Protein AF-A0A7C1N368-F1 (afdb_monomer_lite)

Radius of gyration: 20.74 Å; chains: 1; bounding box: 38×44×57 Å

Sequence (112 aa):
MIINKDKNKLKFPRGFLWGAATSSHQVEGGTKNQWSEWEKENANKLVKLAEAKWQDWQKNKFPEMFNPQNYISGQACDHYNRYEEDFNIAKELGHNVHRFSIEWSRVEPEEG

Foldseek 3Di:
DDDDPPDDDDDDDPPDFDFEEEECLQAQAPDDDPVQVVLLVCLQVQLVVCVVPDDPVVCVVCVVSNPSVVSHSHCRNNCNPCVVVVVVVRVVVVGPDYHYDDDVCVVPVDDD

Structure (mmCIF, N/CA/C/O backbone):
data_AF-A0A7C1N368-F1
#
_entry.id   AF-A0A7C1N368-F1
#
loop_
_atom_site.group_PDB
_atom_site.id
_atom_site.type_symbol
_atom_site.label_atom_id
_atom_site.label_alt_id
_atom_site.label_comp_id
_atom_site.label_asym_id
_atom_site.label_entity_id
_atom_site.label_seq_id
_atom_site.pdbx_PDB_ins_code
_atom_site.Cartn_x
_atom_site.Cartn_y
_atom_site.Cartn_z
_atom_site.occupancy
_atom_site.B_iso_or_equiv
_atom_site.auth_seq_id
_atom_site.auth_comp_id
_atom_site.auth_asym_id
_atom_site.auth_atom_id
_atom_site.pdbx_PDB_model_num
ATOM 1 N N . MET A 1 1 ? 2.198 30.905 38.392 1.00 38.44 1 MET A N 1
ATOM 2 C CA . MET A 1 1 ? 1.486 30.807 37.100 1.00 38.44 1 MET A CA 1
ATOM 3 C C . MET A 1 1 ? 0.946 29.387 36.974 1.00 38.44 1 MET A C 1
ATOM 5 O O . MET A 1 1 ? 1.706 28.478 36.675 1.00 38.44 1 MET A O 1
ATOM 9 N N . ILE A 1 2 ? -0.320 29.166 37.339 1.00 38.25 2 ILE A N 1
ATOM 10 C CA . ILE A 1 2 ? -0.963 27.845 37.268 1.00 38.25 2 ILE A CA 1
ATOM 11 C C . ILE A 1 2 ? -1.454 27.675 35.829 1.00 38.25 2 ILE A C 1
ATOM 13 O O . ILE A 1 2 ? -2.348 28.398 35.395 1.00 38.25 2 ILE A O 1
ATOM 17 N N . ILE A 1 3 ? -0.835 26.775 35.065 1.00 50.16 3 ILE A N 1
ATOM 18 C CA . ILE A 1 3 ? -1.292 26.464 33.707 1.00 50.16 3 ILE A CA 1
ATOM 19 C C . ILE A 1 3 ? -2.486 25.520 33.843 1.00 50.16 3 ILE A C 1
ATOM 21 O O . ILE A 1 3 ? -2.327 24.334 34.123 1.00 50.16 3 ILE A O 1
ATOM 25 N N . ASN A 1 4 ? -3.685 26.070 33.677 1.00 45.16 4 ASN A N 1
ATOM 26 C CA . ASN A 1 4 ? -4.938 25.328 33.685 1.00 45.16 4 ASN A CA 1
ATOM 27 C C . ASN A 1 4 ? -4.993 24.434 32.426 1.00 45.16 4 ASN A C 1
ATOM 29 O O . ASN A 1 4 ? -5.096 24.936 31.306 1.00 45.16 4 ASN A O 1
ATOM 33 N N . LYS A 1 5 ? -4.821 23.115 32.594 1.00 59.91 5 LYS A N 1
ATOM 34 C CA . LYS A 1 5 ? -4.716 22.123 31.502 1.00 59.91 5 LYS A CA 1
ATOM 35 C C . LYS A 1 5 ? -6.034 21.412 31.173 1.00 59.91 5 LYS A C 1
ATOM 37 O O . LYS A 1 5 ? -6.011 20.453 30.405 1.00 59.91 5 LYS A O 1
ATOM 42 N N . ASP A 1 6 ? -7.177 21.879 31.665 1.00 62.81 6 ASP A N 1
ATOM 43 C CA . ASP A 1 6 ? -8.471 21.286 31.312 1.00 62.81 6 ASP A CA 1
ATOM 44 C C . ASP A 1 6 ? -8.992 21.829 29.975 1.00 62.81 6 ASP A C 1
ATOM 46 O O . ASP A 1 6 ? -9.972 22.564 29.883 1.00 62.81 6 ASP A O 1
ATOM 50 N N . LYS A 1 7 ? -8.313 21.442 28.891 1.00 59.78 7 LYS A N 1
ATOM 51 C CA . LYS A 1 7 ? -8.902 21.470 27.550 1.00 59.78 7 LYS A CA 1
ATOM 52 C C . LYS A 1 7 ? -9.814 20.248 27.426 1.00 59.78 7 LYS A C 1
ATOM 54 O O . LYS A 1 7 ? -9.328 19.123 27.486 1.00 59.78 7 LYS A O 1
ATOM 59 N N . ASN A 1 8 ? -11.120 20.490 27.292 1.00 69.12 8 ASN A N 1
ATOM 60 C CA . ASN A 1 8 ? -12.197 19.528 27.018 1.00 69.12 8 ASN A CA 1
ATOM 61 C C . ASN A 1 8 ? -11.712 18.172 26.471 1.00 69.12 8 ASN A C 1
ATOM 63 O O . ASN A 1 8 ? -11.364 18.057 25.295 1.00 69.12 8 ASN A O 1
ATOM 67 N N . LYS A 1 9 ? -1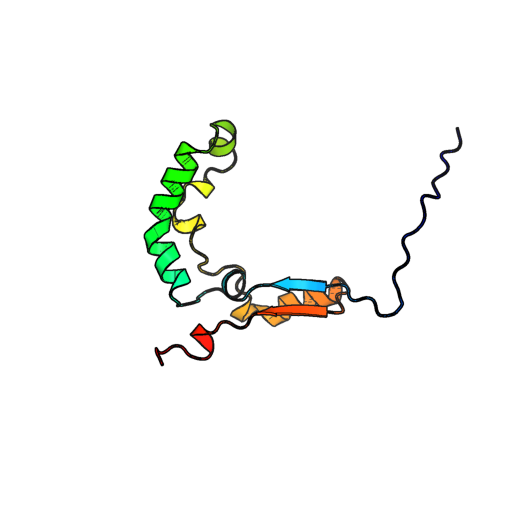1.717 17.132 27.316 1.00 78.69 9 LYS A N 1
ATOM 68 C CA . LYS A 1 9 ? -11.443 15.756 26.879 1.00 78.69 9 LYS A CA 1
ATOM 69 C C . LYS A 1 9 ? -12.516 15.336 25.875 1.00 78.69 9 LYS A C 1
ATOM 71 O O . LYS A 1 9 ? -13.680 15.196 26.249 1.00 78.69 9 LYS A O 1
ATOM 76 N N . LEU A 1 10 ? -12.120 15.122 24.621 1.00 88.12 10 LEU A N 1
ATOM 77 C CA . LEU A 1 10 ? -12.982 14.519 23.606 1.00 88.12 10 LEU A CA 1
ATOM 78 C C . LEU A 1 10 ? -13.405 13.125 24.090 1.00 88.12 10 LEU A C 1
ATOM 80 O O . LEU A 1 10 ? -12.560 12.294 24.424 1.00 88.12 10 LEU A O 1
ATOM 84 N N . LYS A 1 11 ? -14.716 12.888 24.166 1.00 92.50 11 LYS A N 1
ATOM 85 C CA . LYS A 1 11 ? -15.302 11.587 24.506 1.00 92.50 11 LYS A CA 1
ATOM 86 C C . LYS A 1 11 ? -16.035 11.060 23.284 1.00 92.50 11 LYS A C 1
ATOM 88 O O . LYS A 1 11 ? -16.892 11.750 22.740 1.00 92.50 11 LYS A O 1
ATOM 93 N N . PHE A 1 12 ? -15.716 9.837 22.887 1.00 94.00 12 PHE A N 1
ATOM 94 C CA . PHE A 1 12 ? -16.397 9.151 21.796 1.00 94.00 12 PHE A CA 1
ATOM 95 C C . PHE A 1 12 ? -17.499 8.239 22.354 1.00 94.00 12 PHE A C 1
ATOM 97 O O . PHE A 1 12 ? -17.380 7.774 23.495 1.00 94.00 12 PHE A O 1
ATOM 104 N N . PRO A 1 13 ? -18.578 7.984 21.591 1.00 96.69 13 PRO A N 1
ATOM 105 C CA . PRO A 1 13 ? -19.596 7.011 21.969 1.00 96.69 13 PRO A CA 1
ATOM 106 C C . PRO A 1 13 ? -18.994 5.638 22.282 1.00 96.69 13 PRO A C 1
ATOM 108 O O . PRO A 1 13 ? -17.968 5.238 21.727 1.00 96.69 13 PRO A O 1
ATOM 111 N N . ARG A 1 14 ? -19.658 4.875 23.153 1.00 94.94 14 ARG A N 1
ATOM 112 C CA . ARG A 1 14 ? -19.295 3.471 23.370 1.00 94.94 14 ARG A CA 1
ATOM 113 C C . ARG A 1 14 ? -19.444 2.707 22.053 1.00 94.94 14 ARG A C 1
ATOM 115 O O . ARG A 1 14 ? -20.458 2.858 21.380 1.00 94.94 14 ARG A O 1
ATOM 122 N N . GLY A 1 15 ? -18.453 1.884 21.717 1.00 95.56 15 GLY A N 1
ATOM 123 C CA . GLY A 1 15 ? -18.446 1.128 20.462 1.00 95.56 15 GLY A CA 1
ATOM 124 C C . GLY A 1 15 ? -18.043 1.951 19.238 1.00 95.56 15 GLY A C 1
ATOM 125 O O . GLY A 1 15 ? -18.222 1.479 18.121 1.00 95.56 15 GLY A O 1
ATOM 126 N N . PHE A 1 16 ? -17.504 3.163 19.420 1.00 97.62 16 PHE A N 1
ATOM 127 C CA . PHE A 1 16 ? -16.915 3.907 18.309 1.00 97.62 16 PHE A CA 1
ATOM 128 C C . PHE A 1 16 ? -15.803 3.085 17.646 1.00 97.62 16 PHE A C 1
ATOM 130 O O . PHE A 1 16 ? -14.976 2.473 18.333 1.00 97.62 16 PHE A O 1
ATOM 137 N N . LEU A 1 17 ? -15.801 3.064 16.314 1.00 97.88 17 LEU A N 1
ATOM 138 C CA . LEU A 1 17 ? -14.860 2.269 15.544 1.00 97.88 17 LEU A CA 1
ATOM 139 C C . LEU A 1 17 ? -13.575 3.055 15.274 1.00 97.88 17 LEU A C 1
ATOM 141 O O . LEU A 1 17 ? -13.609 4.141 14.699 1.00 97.88 17 LEU A O 1
ATOM 145 N N . TRP A 1 18 ? -12.452 2.484 15.685 1.00 97.81 18 TRP A N 1
ATOM 146 C CA . TRP A 1 18 ? -11.104 2.975 15.449 1.00 97.81 18 TRP A CA 1
ATOM 147 C C . TRP A 1 18 ? -10.326 1.910 14.700 1.00 97.81 18 TRP A C 1
ATOM 149 O O . TRP A 1 18 ? -10.266 0.749 15.109 1.00 97.81 18 TRP A O 1
ATOM 159 N N . GLY A 1 19 ? -9.742 2.308 13.583 1.00 97.56 19 GLY A N 1
ATOM 160 C CA . GLY A 1 19 ? -9.116 1.375 12.673 1.00 97.56 19 GLY A CA 1
ATOM 161 C C . GLY A 1 19 ? -8.319 2.067 11.592 1.00 97.56 19 GLY A C 1
ATOM 162 O O . GLY A 1 19 ? -8.231 3.295 11.545 1.00 97.56 19 GLY A O 1
ATOM 163 N N . ALA A 1 20 ? -7.794 1.245 10.695 1.00 97.75 20 ALA A N 1
ATOM 164 C CA . ALA A 1 20 ? -7.084 1.673 9.504 1.00 97.75 20 ALA A CA 1
ATOM 165 C C . ALA A 1 20 ? -7.806 1.185 8.243 1.00 97.75 20 ALA A C 1
ATOM 167 O O . ALA A 1 20 ? -8.715 0.347 8.300 1.00 97.75 20 ALA A O 1
ATOM 168 N N . ALA A 1 21 ? -7.394 1.737 7.104 1.00 98.31 21 ALA A N 1
ATOM 169 C CA . ALA A 1 21 ? -7.852 1.298 5.802 1.00 98.31 21 ALA A CA 1
ATOM 170 C C . ALA A 1 21 ? -6.671 1.031 4.866 1.00 98.31 21 ALA A C 1
ATOM 172 O O . ALA A 1 21 ? -5.708 1.797 4.864 1.00 98.31 21 ALA A O 1
ATOM 173 N N . THR A 1 22 ? -6.785 -0.007 4.045 1.00 98.06 22 THR A N 1
ATOM 174 C CA . THR A 1 22 ? -5.817 -0.377 3.006 1.00 98.06 22 THR A CA 1
ATOM 175 C C . THR A 1 22 ? -6.512 -0.555 1.653 1.00 98.06 22 THR A C 1
ATOM 177 O O . THR A 1 22 ? -7.744 -0.594 1.555 1.00 98.06 22 THR A O 1
ATOM 180 N N . SER A 1 23 ? -5.711 -0.617 0.591 1.00 97.62 23 SER A N 1
ATOM 181 C CA . SER A 1 23 ? -6.137 -0.948 -0.770 1.00 97.62 23 SER A CA 1
ATOM 182 C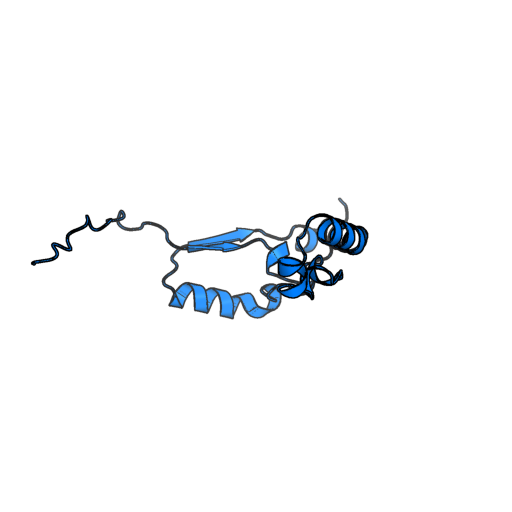 C . SER A 1 23 ? -5.231 -2.053 -1.293 1.00 97.62 23 SER A C 1
ATOM 184 O O . SER A 1 23 ? -4.011 -1.922 -1.189 1.00 97.62 23 SER A O 1
ATOM 186 N N . SER A 1 24 ? -5.814 -3.109 -1.854 1.00 97.62 24 SER A N 1
ATOM 187 C CA . SER A 1 24 ? -5.123 -4.318 -2.311 1.00 97.62 24 SER A CA 1
ATOM 188 C C . SER A 1 24 ? -3.890 -4.005 -3.162 1.00 97.62 24 SER A C 1
ATOM 190 O O . SER A 1 24 ? -2.779 -4.392 -2.809 1.00 97.62 24 SER A O 1
ATOM 192 N N . HIS A 1 25 ? -4.049 -3.193 -4.211 1.00 97.19 25 HIS A N 1
ATOM 193 C CA . HIS A 1 25 ? -2.962 -2.825 -5.124 1.00 97.19 25 HIS A CA 1
ATOM 194 C C . HIS A 1 25 ? -1.796 -2.101 -4.429 1.00 97.19 25 HIS A C 1
ATOM 196 O O . HIS A 1 25 ? -0.654 -2.192 -4.868 1.00 97.19 25 HIS A O 1
ATOM 202 N N . GLN A 1 26 ? -2.074 -1.387 -3.334 1.00 96.69 26 GLN A N 1
ATOM 203 C CA . GLN A 1 26 ? -1.073 -0.601 -2.612 1.00 96.69 26 GLN A CA 1
ATOM 204 C C . GLN A 1 26 ? -0.296 -1.402 -1.569 1.00 96.69 26 GLN A C 1
ATOM 206 O O . GLN A 1 26 ? 0.756 -0.928 -1.150 1.00 96.69 26 GLN A O 1
ATOM 211 N N . VAL A 1 27 ? -0.816 -2.543 -1.097 1.00 97.81 27 VAL A N 1
ATOM 212 C CA . VAL A 1 27 ? -0.221 -3.269 0.042 1.00 97.81 27 VAL A CA 1
ATOM 213 C C . VAL A 1 27 ? 0.095 -4.731 -0.246 1.00 97.81 27 VAL A C 1
ATOM 215 O O . VAL A 1 27 ? 1.074 -5.227 0.299 1.00 97.81 27 VAL A O 1
ATOM 218 N N . GLU A 1 28 ? -0.684 -5.416 -1.090 1.00 98.12 28 GLU A N 1
ATOM 219 C CA . GLU A 1 28 ? -0.555 -6.866 -1.296 1.00 98.12 28 GLU A CA 1
ATOM 220 C C . GLU A 1 28 ? 0.756 -7.249 -1.971 1.00 98.12 28 GLU A C 1
ATOM 222 O O . GLU A 1 28 ? 1.424 -8.165 -1.503 1.00 98.12 28 GLU A O 1
ATOM 227 N N . GLY A 1 29 ? 1.118 -6.535 -3.039 1.00 96.81 29 GLY A N 1
ATOM 228 C CA . GLY A 1 29 ? 2.299 -6.829 -3.844 1.00 96.81 29 GLY A CA 1
ATOM 229 C C . GLY A 1 29 ? 2.081 -7.934 -4.879 1.00 96.81 29 GLY A C 1
ATOM 230 O O . GLY A 1 29 ? 1.240 -8.816 -4.733 1.00 96.81 29 GLY A O 1
ATOM 231 N N . GLY A 1 30 ? 2.835 -7.889 -5.976 1.00 95.38 30 GLY A N 1
ATOM 232 C CA . GLY A 1 30 ? 2.792 -8.911 -7.027 1.00 95.38 30 GLY A CA 1
ATOM 233 C C . GLY A 1 30 ? 1.487 -8.941 -7.830 1.00 95.38 30 GLY A C 1
ATOM 234 O O . GLY A 1 30 ? 1.121 -9.989 -8.358 1.00 95.38 30 GLY A O 1
ATOM 235 N N . THR A 1 31 ? 0.764 -7.824 -7.902 1.00 94.75 31 THR A N 1
ATOM 236 C CA . THR A 1 31 ? -0.475 -7.716 -8.680 1.00 94.75 31 THR A CA 1
ATOM 237 C C . THR A 1 31 ? -0.179 -7.671 -10.183 1.00 94.75 31 THR A C 1
ATOM 239 O O . THR A 1 31 ? 0.782 -7.029 -10.610 1.00 94.75 31 THR A O 1
ATOM 242 N N . LYS A 1 32 ? -1.019 -8.332 -10.990 1.00 93.56 32 LYS A N 1
ATOM 243 C CA . LYS A 1 32 ? -0.969 -8.294 -12.458 1.00 93.56 32 LYS A CA 1
ATOM 244 C C . LYS A 1 32 ? -2.327 -7.858 -13.010 1.00 93.56 32 LYS A C 1
ATOM 246 O O . LYS A 1 32 ? -3.232 -8.671 -13.141 1.00 93.56 32 LYS A O 1
ATOM 251 N N . ASN A 1 33 ? -2.462 -6.572 -13.315 1.00 93.25 33 ASN A N 1
ATOM 252 C CA . ASN A 1 33 ? -3.683 -5.951 -13.832 1.00 93.25 33 ASN A CA 1
ATOM 253 C C . ASN A 1 33 ? -3.361 -4.775 -14.779 1.00 93.25 33 ASN A C 1
ATOM 255 O O . ASN A 1 33 ? -2.192 -4.461 -15.015 1.00 93.25 33 ASN A O 1
ATOM 259 N N . GLN A 1 34 ? -4.383 -4.093 -15.319 1.00 93.75 34 GLN A N 1
ATOM 260 C CA . GLN A 1 34 ? -4.147 -2.956 -16.223 1.00 93.75 34 GLN A CA 1
ATOM 261 C C . GLN A 1 34 ? -3.368 -1.813 -15.551 1.00 93.75 34 GLN A C 1
ATOM 263 O O . GLN A 1 34 ? -2.599 -1.124 -16.217 1.00 93.75 34 GLN A O 1
ATOM 268 N N . TRP A 1 35 ? -3.526 -1.621 -14.237 1.00 93.88 35 TRP A N 1
ATOM 269 C CA . TRP A 1 35 ? -2.793 -0.596 -13.491 1.00 93.88 35 TRP A CA 1
ATOM 270 C C . TRP A 1 35 ? -1.307 -0.922 -13.370 1.00 93.88 35 TRP A C 1
ATOM 272 O O . TRP A 1 35 ? -0.486 -0.062 -13.669 1.00 93.88 35 TRP A O 1
ATOM 282 N N . SER A 1 36 ? -0.946 -2.160 -13.024 1.00 94.81 36 SER A N 1
ATOM 283 C CA . SER A 1 36 ? 0.461 -2.563 -12.908 1.00 94.81 36 SER A CA 1
ATOM 284 C C . SER A 1 36 ? 1.202 -2.492 -14.245 1.00 94.81 36 SER A C 1
ATOM 286 O O . SER A 1 36 ? 2.407 -2.249 -14.269 1.00 94.81 36 SER A O 1
ATOM 288 N N . GLU A 1 37 ? 0.507 -2.699 -15.369 1.00 95.75 37 GLU A N 1
ATOM 289 C CA . GLU A 1 37 ? 1.096 -2.498 -16.700 1.00 95.75 37 GLU A CA 1
ATOM 290 C C . GLU A 1 37 ? 1.211 -1.007 -17.040 1.00 95.75 37 GLU A C 1
ATOM 292 O O . GLU A 1 37 ? 2.282 -0.546 -17.443 1.00 95.75 37 GLU A O 1
ATOM 297 N N . TRP A 1 38 ? 0.165 -0.219 -16.769 1.00 96.81 38 TRP A N 1
ATOM 298 C CA . TRP A 1 38 ? 0.194 1.233 -16.951 1.00 96.81 38 TRP A CA 1
ATOM 299 C C . TRP A 1 38 ? 1.328 1.902 -16.158 1.00 96.81 38 TRP A C 1
ATOM 301 O O . TRP A 1 38 ? 2.000 2.794 -16.683 1.00 96.81 38 TRP A O 1
ATOM 311 N N . GLU A 1 39 ? 1.579 1.466 -14.919 1.00 96.81 39 GLU A N 1
ATOM 312 C CA . GLU A 1 39 ? 2.683 1.944 -14.077 1.00 96.81 39 GLU A CA 1
ATOM 313 C C . GLU A 1 39 ? 4.034 1.765 -14.778 1.00 96.81 39 GLU A C 1
ATOM 315 O O . GLU A 1 39 ? 4.804 2.722 -14.897 1.00 96.81 39 GLU A O 1
ATOM 320 N N . LYS A 1 40 ? 4.303 0.567 -15.314 1.00 96.06 40 LYS A N 1
ATOM 321 C CA . LYS A 1 40 ? 5.554 0.257 -16.027 1.00 96.06 40 LYS A CA 1
ATOM 322 C C . LYS A 1 40 ? 5.724 1.125 -17.271 1.00 96.06 40 LYS A C 1
ATOM 324 O O . LYS A 1 40 ? 6.808 1.658 -17.508 1.00 96.06 40 LYS A O 1
ATOM 329 N N . GLU A 1 41 ? 4.656 1.301 -18.045 1.00 97.12 41 GLU A N 1
ATOM 330 C CA . GLU A 1 41 ? 4.672 2.112 -19.267 1.00 97.12 41 GLU A CA 1
ATOM 331 C C . GLU A 1 41 ? 4.898 3.605 -18.980 1.00 97.12 41 GLU A C 1
ATOM 333 O O . GLU A 1 41 ? 5.529 4.313 -19.771 1.00 97.12 41 GLU A O 1
ATOM 338 N N . ASN A 1 42 ? 4.411 4.100 -17.838 1.00 97.62 42 ASN A N 1
ATOM 339 C CA . ASN A 1 42 ? 4.418 5.525 -17.511 1.00 97.62 42 ASN A CA 1
ATOM 340 C C . ASN A 1 42 ? 5.523 5.940 -16.529 1.00 97.62 42 ASN A C 1
ATOM 342 O O . ASN A 1 42 ? 5.789 7.138 -16.418 1.00 97.62 42 ASN A O 1
ATOM 346 N N . ALA A 1 43 ? 6.220 5.010 -15.870 1.00 97.12 43 ALA A N 1
ATOM 347 C CA . ALA A 1 43 ? 7.231 5.308 -14.851 1.00 97.12 43 ALA A CA 1
ATOM 348 C C . ALA A 1 43 ? 8.282 6.336 -15.316 1.00 97.12 43 ALA A C 1
ATOM 350 O O . ALA A 1 43 ? 8.499 7.360 -14.669 1.00 97.12 43 ALA A O 1
ATOM 351 N N . ASN A 1 44 ? 8.869 6.140 -16.501 1.00 97.06 44 ASN A N 1
ATOM 352 C CA . ASN A 1 44 ? 9.857 7.073 -17.062 1.00 97.06 44 ASN A CA 1
ATOM 353 C C . ASN A 1 44 ? 9.275 8.465 -17.355 1.00 97.06 44 ASN A C 1
ATOM 355 O O . ASN A 1 44 ? 9.964 9.480 -17.242 1.00 97.06 44 ASN A O 1
ATOM 359 N N . LYS A 1 45 ? 8.000 8.532 -17.747 1.00 97.06 45 LYS A N 1
ATOM 360 C CA . LYS A 1 45 ? 7.300 9.803 -17.961 1.00 97.06 45 LYS A CA 1
ATOM 361 C C . LYS A 1 45 ? 7.072 10.519 -16.629 1.00 97.06 45 LYS A C 1
ATOM 363 O O . LYS A 1 45 ? 7.234 11.736 -16.571 1.00 97.06 45 LYS A O 1
ATOM 368 N N . LEU A 1 46 ? 6.732 9.785 -15.572 1.00 96.12 46 LEU A N 1
ATOM 369 C CA . LEU A 1 46 ? 6.524 10.337 -14.234 1.00 96.12 46 LEU A CA 1
ATOM 370 C C . LEU A 1 46 ? 7.824 10.886 -13.630 1.00 96.12 46 LEU A C 1
ATOM 372 O O . LEU A 1 46 ? 7.794 11.993 -13.094 1.00 96.12 46 LEU A O 1
ATOM 376 N N . VAL A 1 47 ? 8.958 10.203 -13.830 1.00 97.06 47 VAL A N 1
ATOM 377 C CA . VAL A 1 47 ? 10.296 10.713 -13.464 1.00 97.06 47 VAL A CA 1
ATOM 378 C C . VAL A 1 47 ? 10.562 12.072 -14.113 1.00 97.06 47 VAL A C 1
ATOM 380 O O . VAL A 1 47 ? 10.815 13.047 -13.412 1.00 97.06 47 VAL A O 1
ATOM 383 N N . LYS A 1 48 ? 10.414 12.183 -15.441 1.00 96.75 48 LYS A N 1
ATOM 384 C CA . LYS A 1 48 ? 10.642 13.449 -16.168 1.00 96.75 48 LYS A CA 1
ATOM 385 C C . LYS A 1 48 ? 9.736 14.578 -15.673 1.00 96.75 48 LYS A C 1
ATOM 387 O O . LYS A 1 48 ? 10.150 15.732 -15.575 1.00 96.75 48 LYS A O 1
ATOM 392 N N . LEU A 1 49 ? 8.483 14.253 -15.353 1.00 95.62 49 LEU A N 1
ATOM 393 C CA . LEU A 1 49 ? 7.548 15.218 -14.777 1.00 95.62 49 LEU A CA 1
ATOM 394 C C . LEU A 1 49 ? 7.978 15.658 -13.373 1.00 95.62 49 LEU A C 1
ATOM 396 O O . LEU A 1 49 ? 7.811 16.831 -13.040 1.00 95.62 49 LEU A O 1
ATOM 400 N N . ALA A 1 50 ? 8.524 14.757 -12.556 1.00 94.56 50 ALA A N 1
ATOM 401 C CA . ALA A 1 50 ? 9.066 15.103 -11.249 1.00 94.56 50 ALA A CA 1
ATOM 402 C C . ALA A 1 50 ? 10.312 15.988 -11.376 1.00 94.56 50 ALA A C 1
ATOM 404 O O . ALA A 1 50 ? 10.374 17.028 -10.723 1.00 94.56 50 ALA A O 1
ATOM 405 N N . GLU A 1 51 ? 11.249 15.653 -12.269 1.00 95.00 51 GLU A N 1
ATOM 406 C CA . GLU A 1 51 ? 12.459 16.449 -12.529 1.00 95.00 51 GLU A CA 1
ATOM 407 C C . GLU A 1 51 ? 12.131 17.893 -12.924 1.00 95.00 51 GLU A C 1
ATOM 409 O O . GLU A 1 51 ? 12.803 18.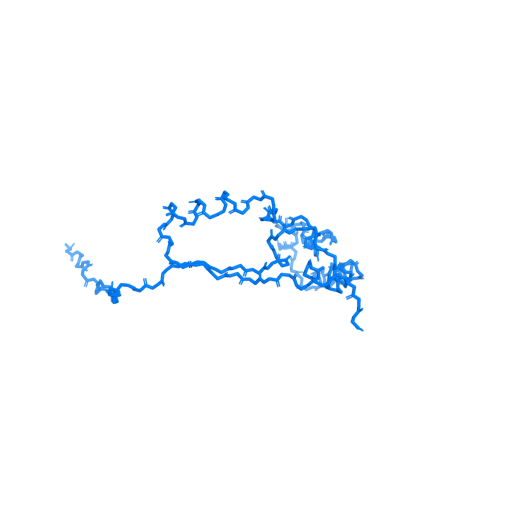824 -12.476 1.00 95.00 51 GLU A O 1
ATOM 414 N N . ALA A 1 52 ? 11.084 18.083 -13.730 1.00 96.06 52 ALA A N 1
ATOM 415 C CA . ALA A 1 52 ? 10.634 19.401 -14.166 1.00 96.06 52 ALA A CA 1
ATOM 416 C C . ALA A 1 52 ? 9.888 20.188 -13.073 1.00 96.06 52 ALA A C 1
ATOM 418 O O . ALA A 1 52 ? 9.920 21.416 -13.072 1.00 96.06 52 ALA A O 1
ATOM 419 N N . LYS A 1 53 ? 9.186 19.502 -12.161 1.00 96.56 53 LYS A N 1
ATOM 420 C CA . LYS A 1 53 ? 8.341 20.141 -11.135 1.00 96.56 53 LYS A CA 1
ATOM 421 C C . LYS A 1 53 ? 9.077 20.448 -9.834 1.00 96.56 53 LYS A C 1
ATOM 423 O O . LY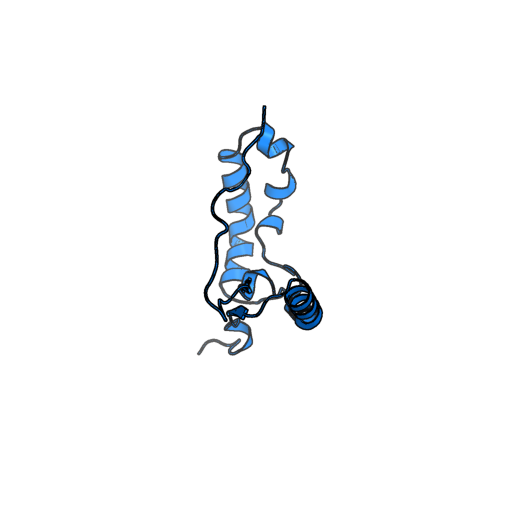S A 1 53 ? 8.705 21.390 -9.140 1.00 96.56 53 LYS A O 1
ATOM 428 N N . TRP A 1 54 ? 10.043 19.617 -9.456 1.00 96.19 54 TRP A N 1
ATOM 429 C CA . TRP A 1 54 ? 10.672 19.674 -8.138 1.00 96.19 54 TRP A CA 1
ATOM 430 C C . TRP A 1 54 ? 11.793 20.713 -8.101 1.00 96.19 54 TRP A C 1
ATOM 432 O O . TRP A 1 54 ? 12.493 20.929 -9.089 1.00 96.19 54 TRP A O 1
ATOM 442 N N . GLN A 1 55 ? 11.979 21.349 -6.946 1.00 97.25 55 GLN A N 1
ATOM 443 C CA . GLN A 1 55 ? 13.093 22.266 -6.690 1.00 97.25 55 GLN A CA 1
ATOM 444 C C . GLN A 1 55 ? 14.353 21.490 -6.298 1.00 97.25 55 GLN A C 1
ATOM 446 O O . GLN A 1 55 ? 14.256 20.402 -5.731 1.00 97.25 55 GLN A O 1
ATOM 451 N N . ASP A 1 56 ? 15.533 22.069 -6.518 1.00 96.69 56 ASP A N 1
ATOM 452 C CA . ASP A 1 56 ? 16.819 21.382 -6.318 1.00 96.69 56 ASP A CA 1
ATOM 453 C C . ASP A 1 56 ? 16.993 20.792 -4.913 1.00 96.69 56 ASP A C 1
ATOM 455 O O . ASP A 1 56 ? 17.454 19.663 -4.768 1.00 96.69 56 ASP A O 1
ATOM 459 N N . TRP A 1 57 ? 16.549 21.491 -3.863 1.00 97.31 57 TRP A N 1
ATOM 460 C CA . TRP A 1 57 ? 16.627 20.957 -2.498 1.00 97.31 57 TRP A CA 1
ATOM 461 C C . TRP A 1 57 ? 15.768 19.700 -2.303 1.00 97.31 57 TRP A C 1
ATOM 463 O O . TRP A 1 57 ? 16.151 18.814 -1.543 1.00 97.31 57 TRP A O 1
ATOM 473 N N . GLN A 1 58 ? 14.624 19.597 -2.989 1.00 96.88 58 GLN A N 1
ATOM 474 C CA . GLN A 1 58 ? 13.773 18.409 -2.937 1.00 96.88 58 GLN A CA 1
ATOM 475 C C . GLN A 1 58 ? 14.427 17.269 -3.705 1.00 96.88 58 GLN A C 1
ATOM 477 O O . GLN A 1 58 ? 14.418 16.141 -3.223 1.00 96.88 58 GLN A O 1
ATOM 482 N N . LYS A 1 59 ? 15.040 17.570 -4.858 1.00 95.88 59 LYS A N 1
ATOM 483 C CA . LYS A 1 59 ? 15.753 16.564 -5.650 1.00 95.88 59 LYS A CA 1
ATOM 484 C C . LYS A 1 59 ? 16.922 15.967 -4.870 1.00 95.88 59 LYS A C 1
ATOM 486 O O . LYS A 1 59 ? 17.088 14.756 -4.838 1.00 95.88 59 LYS A O 1
ATOM 491 N N . ASN A 1 60 ? 17.671 16.823 -4.175 1.00 96.56 60 ASN A N 1
ATOM 492 C CA . ASN A 1 60 ? 18.792 16.414 -3.332 1.00 96.56 60 ASN A CA 1
ATOM 493 C C . ASN A 1 60 ? 18.340 15.634 -2.091 1.00 96.56 60 ASN A C 1
ATOM 495 O O . ASN A 1 60 ? 19.058 14.751 -1.632 1.00 96.56 60 ASN A O 1
ATOM 499 N N . LYS A 1 61 ? 17.172 15.969 -1.527 1.00 97.38 61 LYS A N 1
ATOM 500 C CA . LYS A 1 61 ? 16.637 15.301 -0.334 1.00 97.38 61 LYS A CA 1
ATOM 501 C C . LYS A 1 61 ? 15.982 13.953 -0.644 1.00 97.38 61 LYS A C 1
ATOM 503 O O . LYS A 1 61 ? 16.017 13.081 0.216 1.00 97.38 61 LYS A O 1
ATOM 508 N N . PHE A 1 62 ? 15.391 13.811 -1.828 1.00 96.38 62 PHE A N 1
ATOM 509 C CA . PHE A 1 62 ? 14.611 12.639 -2.232 1.00 96.38 62 PHE A CA 1
ATOM 510 C C . PHE A 1 62 ? 15.035 12.132 -3.622 1.00 96.38 62 PHE A C 1
ATOM 512 O O . PHE A 1 62 ? 14.234 12.153 -4.566 1.00 96.38 62 PHE A O 1
ATOM 519 N N . PRO A 1 63 ? 16.305 11.725 -3.798 1.00 95.62 63 PRO A N 1
ATOM 520 C CA . PRO A 1 63 ? 16.807 11.257 -5.089 1.00 95.62 63 PRO A CA 1
ATOM 521 C C . PRO A 1 63 ? 16.065 10.011 -5.605 1.00 95.62 63 PRO A C 1
ATOM 523 O O . PRO A 1 63 ? 15.962 9.803 -6.812 1.00 95.62 63 PRO A O 1
ATOM 526 N N . GLU A 1 64 ? 15.499 9.200 -4.712 1.00 94.62 64 GLU A N 1
ATOM 527 C CA . GLU A 1 64 ? 14.709 8.011 -5.035 1.00 94.62 64 GLU A CA 1
ATOM 528 C C . GLU A 1 64 ? 13.456 8.318 -5.864 1.00 94.62 64 GLU A C 1
ATOM 530 O O . GLU A 1 64 ? 13.015 7.469 -6.637 1.00 94.62 64 GLU A O 1
ATOM 535 N N . MET A 1 65 ? 12.923 9.543 -5.785 1.00 92.81 65 MET A N 1
ATOM 536 C CA . MET A 1 65 ? 11.762 9.961 -6.578 1.00 92.81 65 MET A CA 1
ATOM 537 C C . MET A 1 65 ? 12.062 10.005 -8.081 1.00 92.81 65 MET A C 1
ATOM 539 O O . MET A 1 65 ? 11.134 10.005 -8.880 1.00 92.81 65 MET A O 1
ATOM 543 N N . PHE A 1 66 ? 13.338 10.012 -8.480 1.00 95.25 66 PHE A N 1
ATOM 544 C CA . PHE A 1 66 ? 13.757 9.976 -9.887 1.00 95.25 66 PHE A CA 1
ATOM 545 C C . PHE A 1 66 ? 14.149 8.570 -10.352 1.00 95.25 66 PHE A C 1
ATOM 547 O O . PHE A 1 66 ? 14.582 8.392 -11.488 1.00 95.25 66 PHE A O 1
ATOM 554 N N . ASN A 1 67 ? 13.972 7.555 -9.503 1.00 96.31 67 ASN A N 1
ATOM 555 C CA . ASN A 1 67 ? 14.055 6.164 -9.914 1.00 96.31 67 ASN A CA 1
ATOM 556 C C . ASN A 1 67 ? 12.697 5.728 -10.499 1.00 96.31 67 ASN A C 1
ATOM 558 O O . ASN A 1 67 ? 11.704 5.748 -9.768 1.00 96.31 67 ASN A O 1
ATOM 562 N N . PRO A 1 68 ? 12.620 5.275 -11.768 1.00 96.06 68 PRO A N 1
ATOM 563 C CA . PRO A 1 68 ? 11.382 4.753 -12.349 1.00 96.06 68 PRO A CA 1
ATOM 564 C C . PRO A 1 68 ? 10.720 3.667 -11.491 1.00 96.06 68 PRO A C 1
ATOM 566 O O . PRO A 1 68 ? 9.496 3.607 -11.411 1.00 96.06 68 PRO A O 1
ATOM 569 N N . GLN A 1 69 ? 11.515 2.851 -10.793 1.00 95.06 69 GLN A N 1
ATOM 570 C CA . GLN A 1 69 ? 11.006 1.788 -9.929 1.00 95.06 69 GLN A CA 1
ATOM 571 C C . GLN A 1 69 ? 10.145 2.310 -8.767 1.00 95.06 69 GLN A C 1
ATOM 573 O O . GLN A 1 69 ? 9.285 1.583 -8.283 1.00 95.06 69 GLN A O 1
ATOM 578 N N . ASN A 1 70 ? 10.327 3.568 -8.349 1.00 94.62 70 ASN A N 1
ATOM 579 C CA . ASN A 1 70 ? 9.546 4.197 -7.281 1.00 94.62 70 ASN A CA 1
ATOM 580 C C . ASN A 1 70 ? 8.099 4.532 -7.698 1.00 94.62 70 ASN A C 1
ATOM 582 O O . ASN A 1 70 ? 7.283 4.917 -6.867 1.00 94.62 70 ASN A O 1
ATOM 586 N N . TYR A 1 71 ? 7.777 4.395 -8.987 1.00 95.31 71 T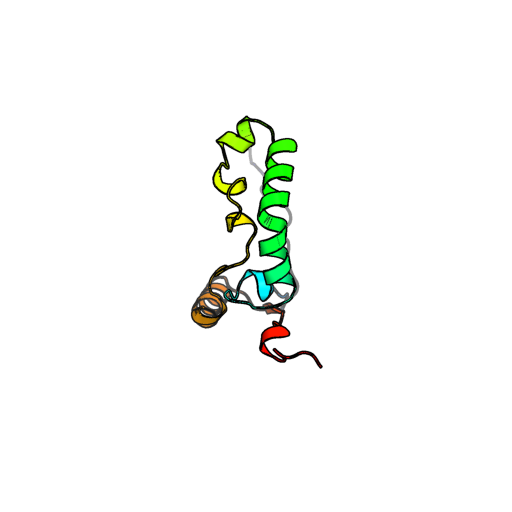YR A N 1
ATOM 587 C CA . TYR A 1 71 ? 6.430 4.579 -9.536 1.00 95.31 71 TYR A CA 1
ATOM 588 C C . TYR A 1 71 ? 5.710 3.258 -9.820 1.00 95.31 71 TYR A C 1
ATOM 590 O O . TYR A 1 71 ? 4.643 3.270 -10.427 1.00 95.31 71 TYR A O 1
ATOM 598 N N . ILE A 1 72 ? 6.301 2.130 -9.425 1.00 96.31 72 ILE A N 1
ATOM 599 C CA . ILE A 1 72 ? 5.768 0.791 -9.662 1.00 96.31 72 ILE A CA 1
ATOM 600 C C . ILE A 1 72 ? 5.437 0.173 -8.306 1.00 96.31 72 ILE A C 1
ATOM 602 O O . ILE A 1 72 ? 6.318 0.046 -7.456 1.00 96.31 72 ILE A O 1
ATOM 606 N N . SER A 1 73 ? 4.184 -0.249 -8.129 1.00 95.38 73 SER A N 1
ATOM 607 C CA . SER A 1 73 ? 3.682 -0.882 -6.899 1.00 95.38 73 SER A CA 1
ATOM 608 C C . SER A 1 73 ? 4.527 -2.091 -6.467 1.00 95.38 73 SER A C 1
ATOM 610 O O . SER A 1 73 ? 4.901 -2.219 -5.299 1.00 95.38 73 SER A O 1
ATOM 612 N N . GLY A 1 74 ? 4.907 -2.951 -7.416 1.00 95.50 74 GLY A N 1
ATOM 613 C CA . GLY A 1 74 ? 5.879 -4.025 -7.205 1.00 95.50 74 GLY A CA 1
ATOM 614 C C . GLY A 1 74 ? 5.458 -4.987 -6.091 1.00 95.50 74 GLY A C 1
ATOM 615 O O . GLY A 1 74 ? 4.373 -5.556 -6.141 1.00 95.50 74 GLY A O 1
ATOM 616 N N . GLN A 1 75 ? 6.326 -5.195 -5.097 1.00 96.44 75 GLN A N 1
ATOM 617 C CA . GLN A 1 75 ? 6.029 -6.017 -3.911 1.00 96.44 75 GLN A CA 1
ATOM 618 C C . GLN A 1 75 ? 5.253 -5.257 -2.821 1.00 96.44 75 GLN A C 1
ATOM 620 O O . GLN A 1 75 ? 4.785 -5.880 -1.874 1.00 96.44 75 GLN A O 1
ATOM 625 N N . ALA A 1 76 ? 5.088 -3.936 -2.945 1.00 96.25 76 ALA A N 1
ATOM 626 C CA . ALA A 1 76 ? 4.416 -3.107 -1.949 1.00 96.25 76 ALA A CA 1
ATOM 627 C C . ALA A 1 76 ? 4.926 -3.379 -0.513 1.00 96.25 76 ALA A C 1
ATOM 629 O O . ALA A 1 76 ? 6.130 -3.300 -0.262 1.00 96.25 76 ALA A O 1
ATOM 630 N N . CYS A 1 77 ? 4.025 -3.698 0.422 1.00 96.88 77 CYS A N 1
ATOM 631 C CA . CYS A 1 77 ? 4.357 -4.111 1.790 1.00 96.88 77 CYS A CA 1
ATOM 632 C C . CYS A 1 77 ? 4.297 -5.636 1.989 1.00 96.88 77 CYS A C 1
ATOM 634 O O . CYS A 1 77 ? 4.461 -6.096 3.117 1.00 96.88 77 CYS A O 1
ATOM 636 N N . ASP A 1 78 ? 4.081 -6.401 0.914 1.00 98.12 78 ASP A N 1
ATOM 637 C CA . ASP A 1 78 ? 3.911 -7.858 0.921 1.00 98.12 78 ASP A CA 1
ATOM 638 C C . ASP A 1 78 ? 2.756 -8.343 1.823 1.00 98.12 78 ASP A C 1
ATOM 640 O O . ASP A 1 78 ? 2.807 -9.410 2.438 1.00 98.12 78 ASP A O 1
ATOM 644 N N . HIS A 1 79 ? 1.673 -7.558 1.905 1.00 98.19 79 HIS A N 1
ATOM 645 C CA . HIS A 1 79 ? 0.489 -7.903 2.701 1.00 98.19 79 HIS A CA 1
ATOM 646 C C . HIS A 1 79 ? -0.128 -9.234 2.248 1.00 98.19 79 HIS A C 1
ATOM 648 O O . HIS A 1 79 ? -0.723 -9.935 3.057 1.00 98.19 79 HIS A O 1
ATOM 654 N N . TYR A 1 80 ? 0.052 -9.630 0.981 1.00 97.62 80 TYR A N 1
ATOM 655 C CA . TYR A 1 80 ? -0.456 -10.904 0.470 1.00 97.62 80 TYR A CA 1
ATOM 656 C C . TYR A 1 80 ? 0.097 -12.107 1.247 1.00 97.62 80 TYR A C 1
ATOM 658 O O . TYR A 1 80 ? -0.650 -13.031 1.561 1.00 97.62 80 TYR A O 1
ATOM 666 N N . ASN A 1 81 ? 1.385 -12.080 1.602 1.00 98.31 81 ASN A N 1
ATOM 667 C CA . ASN A 1 81 ? 2.026 -13.156 2.357 1.00 98.31 81 ASN A CA 1
ATOM 668 C C . ASN A 1 81 ? 2.085 -12.876 3.866 1.00 98.31 81 ASN A C 1
ATOM 670 O O . ASN A 1 81 ? 2.281 -13.802 4.651 1.00 98.31 81 ASN A O 1
ATOM 674 N N . ARG A 1 82 ? 1.921 -11.613 4.280 1.00 98.31 82 ARG A N 1
ATOM 675 C CA . ARG A 1 82 ? 2.156 -11.151 5.659 1.00 98.31 82 ARG A CA 1
ATOM 676 C C . ARG A 1 82 ? 0.907 -10.623 6.365 1.00 98.31 82 ARG A C 1
ATOM 678 O O . ARG A 1 82 ? 1.012 -10.051 7.448 1.00 98.31 82 ARG A O 1
ATOM 685 N N . TYR A 1 83 ? -0.283 -10.843 5.802 1.00 97.94 83 TYR A N 1
ATOM 686 C CA . TYR A 1 83 ? -1.534 -10.303 6.347 1.00 97.94 83 TYR A CA 1
ATOM 687 C C . TYR A 1 83 ? -1.760 -10.659 7.824 1.00 97.94 83 TYR A C 1
ATOM 689 O O . TYR A 1 83 ? -2.302 -9.846 8.570 1.00 97.94 83 TYR A O 1
ATOM 697 N N . GLU A 1 84 ? -1.334 -11.843 8.277 1.00 98.44 84 GLU A N 1
ATOM 698 C CA . GLU A 1 84 ? -1.464 -12.244 9.683 1.00 98.44 84 GLU A CA 1
ATOM 699 C C . GLU A 1 84 ? -0.672 -11.321 10.614 1.00 98.44 84 GLU A C 1
ATOM 701 O O . GLU A 1 84 ? -1.175 -10.906 11.658 1.00 98.44 84 GLU A O 1
ATOM 706 N N . GLU A 1 85 ? 0.544 -10.947 10.218 1.00 98.56 85 GLU A N 1
ATOM 707 C CA . GLU A 1 85 ? 1.404 -10.023 10.960 1.00 98.56 85 GLU A CA 1
ATOM 708 C C . GLU A 1 85 ? 0.776 -8.627 11.007 1.00 98.56 85 GLU A C 1
ATOM 710 O O . GLU A 1 85 ? 0.699 -8.013 12.074 1.00 98.56 85 GLU A O 1
ATOM 715 N N . ASP A 1 86 ? 0.239 -8.161 9.880 1.00 98.19 86 ASP A N 1
ATOM 716 C CA . ASP A 1 86 ? -0.419 -6.858 9.788 1.00 98.19 86 ASP A CA 1
ATOM 717 C C . ASP A 1 86 ? -1.687 -6.782 10.654 1.00 98.19 86 ASP A C 1
ATOM 719 O O . ASP A 1 86 ? -1.919 -5.783 11.347 1.00 98.19 86 ASP A O 1
ATOM 723 N N . PHE A 1 87 ? -2.497 -7.847 10.690 1.00 98.06 87 PHE A N 1
ATOM 724 C CA . PHE A 1 87 ? -3.670 -7.909 11.567 1.00 98.06 87 PHE A CA 1
ATOM 725 C C . PHE A 1 87 ? -3.302 -8.091 13.044 1.00 98.06 87 PHE A C 1
ATOM 727 O O . PHE A 1 87 ? -4.010 -7.567 13.912 1.00 98.06 87 PHE A O 1
ATOM 734 N N . ASN A 1 88 ? -2.186 -8.756 13.350 1.00 98.38 88 ASN A N 1
ATOM 735 C CA . ASN A 1 88 ? -1.653 -8.815 14.711 1.00 98.38 88 ASN A CA 1
ATOM 736 C C . ASN A 1 88 ? -1.242 -7.419 15.198 1.00 98.38 88 ASN A C 1
ATOM 738 O O . ASN A 1 88 ? -1.685 -7.001 16.268 1.00 98.38 88 ASN A O 1
ATOM 742 N N . ILE A 1 89 ? -0.515 -6.649 14.382 1.00 98.25 89 ILE A N 1
ATOM 743 C CA . ILE A 1 89 ? -0.163 -5.251 14.683 1.00 98.25 89 ILE A CA 1
ATOM 744 C C . ILE A 1 89 ? -1.426 -4.400 14.860 1.00 98.25 89 ILE A C 1
ATOM 746 O O . ILE A 1 89 ? -1.542 -3.649 15.828 1.00 98.25 89 ILE A O 1
ATOM 750 N N . ALA A 1 90 ? -2.412 -4.531 13.968 1.00 97.88 90 ALA A N 1
ATOM 751 C CA . ALA A 1 90 ? -3.679 -3.809 14.084 1.00 97.88 90 ALA A CA 1
ATOM 752 C C . ALA A 1 90 ? -4.378 -4.084 15.426 1.00 97.88 90 ALA A C 1
ATOM 754 O O . ALA A 1 90 ? -4.875 -3.162 16.077 1.00 97.88 90 ALA A O 1
ATOM 755 N N . LYS A 1 91 ? -4.385 -5.346 15.862 1.00 97.75 91 LYS A N 1
ATOM 756 C CA . LYS A 1 91 ? -4.941 -5.754 17.151 1.00 97.75 91 LYS A CA 1
ATOM 757 C C . LYS A 1 91 ? -4.141 -5.193 18.329 1.00 97.75 91 LYS A C 1
ATOM 759 O O . LYS A 1 91 ? -4.753 -4.701 19.275 1.00 97.75 91 LYS A O 1
ATOM 764 N N . GLU A 1 92 ? -2.809 -5.227 18.277 1.00 98.38 92 GLU A N 1
ATOM 765 C CA . GLU A 1 92 ? -1.931 -4.652 19.311 1.00 98.38 92 GLU A CA 1
ATOM 766 C C . GLU A 1 92 ? -2.117 -3.136 19.460 1.00 98.38 92 GLU A C 1
ATOM 768 O O . GLU A 1 92 ? -2.101 -2.614 20.575 1.00 98.38 92 GLU A O 1
ATOM 773 N N . LEU A 1 93 ? -2.388 -2.435 18.355 1.00 98.00 93 LEU A N 1
ATOM 774 C CA . LEU A 1 93 ? -2.728 -1.009 18.338 1.00 98.00 93 LEU A CA 1
ATOM 775 C C . LEU A 1 93 ? -4.160 -0.709 18.819 1.00 98.00 93 LEU A C 1
ATOM 777 O O . LEU A 1 93 ? -4.548 0.456 18.918 1.00 98.00 93 LEU A O 1
ATOM 781 N N . GLY A 1 94 ? -4.954 -1.736 19.135 1.00 97.50 94 GLY A N 1
ATOM 782 C CA . GLY A 1 94 ? -6.322 -1.590 19.626 1.00 97.50 94 GLY A CA 1
ATOM 783 C C . GLY A 1 94 ? -7.356 -1.296 18.538 1.00 97.50 94 GLY A C 1
ATOM 784 O O . GLY A 1 94 ? -8.421 -0.757 18.850 1.00 97.50 94 GLY A O 1
ATOM 785 N N . HIS A 1 95 ? -7.078 -1.635 17.273 1.00 98.00 95 HIS A N 1
ATOM 786 C CA . HIS A 1 95 ? -8.080 -1.531 16.215 1.00 98.00 95 HIS A CA 1
ATOM 787 C C . HIS A 1 95 ? -9.270 -2.458 16.489 1.00 98.00 95 HIS A C 1
ATOM 789 O O . HIS A 1 95 ? -9.111 -3.619 16.866 1.00 98.00 95 HIS A O 1
ATOM 795 N N . ASN A 1 96 ? -10.476 -1.950 16.243 1.00 97.31 96 ASN A N 1
ATOM 796 C CA . ASN A 1 96 ? -11.719 -2.725 16.288 1.00 97.31 96 ASN A CA 1
ATOM 797 C C . ASN A 1 96 ? -12.448 -2.766 14.932 1.00 97.31 96 ASN A C 1
ATOM 799 O O . ASN A 1 96 ? -13.511 -3.372 14.819 1.00 97.31 96 ASN A O 1
ATOM 803 N N . VAL A 1 97 ? -11.875 -2.137 13.906 1.00 98.19 97 VAL A N 1
ATOM 804 C CA . VAL A 1 97 ? -12.312 -2.227 12.514 1.00 98.19 97 VAL A CA 1
ATOM 805 C C . VAL A 1 97 ? -11.089 -2.178 11.603 1.00 98.19 97 VAL A C 1
ATOM 807 O O . VAL A 1 97 ? -10.106 -1.501 11.904 1.00 98.19 97 VAL A O 1
ATOM 810 N N . HIS A 1 98 ? -11.147 -2.874 10.473 1.00 98.06 98 HIS A N 1
ATOM 811 C CA . HIS A 1 98 ? -10.173 -2.722 9.400 1.00 98.06 98 HIS A CA 1
ATOM 812 C C . HIS A 1 98 ? -10.907 -2.746 8.064 1.00 98.06 98 HIS A C 1
ATOM 814 O O . HIS A 1 98 ? -11.683 -3.662 7.796 1.00 98.06 98 HIS A O 1
ATOM 820 N N . ARG A 1 99 ? -10.696 -1.723 7.238 1.00 98.56 99 ARG A N 1
ATOM 821 C CA . ARG A 1 99 ? -11.276 -1.647 5.894 1.00 98.56 99 ARG A CA 1
ATOM 822 C C . ARG A 1 99 ? -10.207 -2.019 4.877 1.00 98.56 99 ARG A C 1
ATOM 824 O O . ARG A 1 99 ? -9.172 -1.375 4.842 1.00 98.56 99 ARG A O 1
ATOM 831 N N . PHE A 1 100 ? -10.484 -2.961 3.994 1.00 98.19 100 PHE A N 1
ATOM 832 C CA . PHE A 1 100 ? -9.592 -3.289 2.881 1.00 98.19 100 PHE A CA 1
ATOM 833 C C . PHE A 1 100 ? -10.403 -3.488 1.597 1.00 98.19 100 PHE A C 1
ATOM 835 O O . PHE A 1 100 ? -11.628 -3.631 1.651 1.00 98.19 100 PHE A O 1
ATOM 842 N N . SER A 1 101 ? -9.739 -3.422 0.443 1.00 98.19 101 SER A N 1
ATOM 843 C CA . SER A 1 101 ? -10.332 -3.767 -0.853 1.00 98.19 101 SER A CA 1
ATOM 844 C C . SER A 1 101 ? -9.878 -5.151 -1.299 1.00 98.19 101 SER A C 1
ATOM 846 O O . SER A 1 101 ? -8.860 -5.650 -0.833 1.00 98.19 101 SER A O 1
ATOM 848 N N . ILE A 1 102 ? -10.631 -5.747 -2.219 1.00 97.44 102 ILE A N 1
ATOM 849 C CA . ILE A 1 102 ? -10.286 -7.014 -2.863 1.00 97.44 102 ILE A CA 1
ATOM 850 C C . ILE A 1 102 ? -9.707 -6.699 -4.241 1.00 97.44 102 ILE A C 1
ATOM 852 O O . ILE A 1 102 ? -10.265 -5.877 -4.970 1.00 97.44 102 ILE A O 1
ATOM 856 N N . GLU A 1 103 ? -8.605 -7.353 -4.601 1.00 97.25 103 GLU A N 1
ATOM 857 C CA . GLU A 1 103 ? -8.012 -7.233 -5.930 1.00 97.25 103 GLU A CA 1
ATOM 858 C C . GLU A 1 103 ? -8.804 -8.047 -6.959 1.00 97.25 103 GLU A C 1
ATOM 860 O O . GLU A 1 103 ? -8.756 -9.278 -6.948 1.00 97.25 103 GLU A O 1
ATOM 865 N N . TRP A 1 104 ? -9.503 -7.371 -7.879 1.00 95.94 104 TRP A N 1
ATOM 866 C CA . TRP A 1 104 ? -10.320 -8.059 -8.887 1.00 95.94 104 TRP A CA 1
ATOM 867 C C . TRP A 1 104 ? -9.490 -8.999 -9.758 1.00 95.94 104 TRP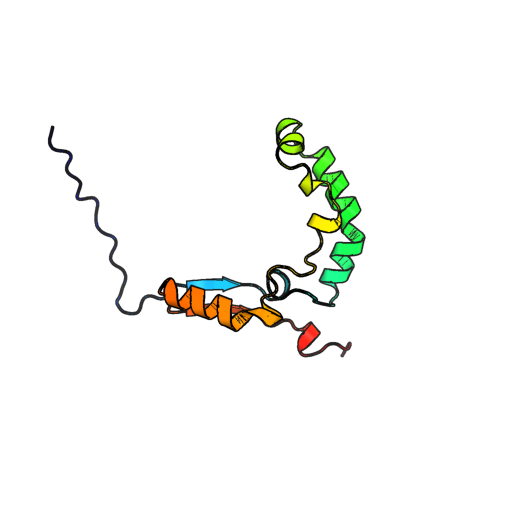 A C 1
ATOM 869 O O . TRP A 1 104 ? -9.889 -10.138 -9.948 1.00 95.94 104 TRP A O 1
ATOM 879 N N . SER A 1 105 ? -8.292 -8.581 -10.182 1.00 95.06 105 SER A N 1
ATOM 880 C CA . SER A 1 105 ? -7.410 -9.411 -11.019 1.00 95.06 105 SER A CA 1
ATOM 881 C C . SER A 1 105 ? -6.923 -10.700 -10.350 1.00 95.06 105 SER A C 1
ATOM 883 O O . SER A 1 105 ? -6.421 -11.593 -11.025 1.00 95.06 105 SER A O 1
ATOM 885 N N . ARG A 1 106 ? -7.065 -10.827 -9.024 1.00 95.50 106 ARG A N 1
ATOM 886 C CA . ARG A 1 106 ? -6.822 -12.092 -8.317 1.00 95.50 106 ARG A CA 1
ATOM 887 C C . ARG A 1 106 ? -8.056 -12.982 -8.261 1.00 95.50 106 ARG A C 1
ATOM 889 O O . ARG A 1 106 ? -7.910 -14.196 -8.179 1.00 95.50 106 ARG A O 1
ATOM 896 N N . VAL A 1 107 ? -9.246 -12.385 -8.254 1.00 96.06 107 VAL A N 1
ATOM 897 C CA . VAL A 1 107 ? -10.527 -13.105 -8.230 1.00 96.06 107 VAL A CA 1
ATOM 898 C C . VAL A 1 107 ? -10.891 -13.591 -9.632 1.00 96.06 107 VAL A C 1
ATOM 900 O O . VAL A 1 107 ? -11.253 -14.750 -9.804 1.00 96.06 107 VAL A O 1
ATOM 903 N N . GLU A 1 108 ? -10.751 -12.719 -10.626 1.00 95.50 108 GLU A N 1
ATOM 904 C CA . GLU A 1 108 ? -11.013 -12.971 -12.039 1.00 95.50 108 GLU A CA 1
ATOM 905 C C . GLU A 1 108 ? -9.807 -12.468 -12.857 1.00 95.50 108 GLU A C 1
ATOM 907 O O . GLU A 1 108 ? -9.718 -11.280 -13.179 1.00 95.50 108 GLU A O 1
ATOM 912 N N . PRO A 1 109 ? -8.814 -13.341 -13.116 1.00 92.38 109 PRO A N 1
ATOM 913 C CA . PRO A 1 109 ? -7.572 -12.955 -13.790 1.00 92.38 109 PRO A CA 1
ATOM 914 C C . PRO A 1 109 ? -7.698 -12.849 -15.315 1.00 92.38 109 PRO A C 1
ATOM 916 O O . PRO A 1 109 ? -6.846 -12.227 -15.950 1.00 92.38 109 PRO A O 1
ATOM 919 N N . GLU A 1 110 ? -8.726 -13.467 -15.893 1.00 91.31 110 GLU A N 1
ATOM 920 C CA . GLU A 1 110 ? -8.982 -13.473 -17.333 1.00 91.31 110 GLU A CA 1
ATOM 921 C C . GLU A 1 110 ? -9.996 -12.387 -17.713 1.00 91.31 110 GLU A C 1
ATOM 923 O O . GLU A 1 110 ? -10.783 -11.928 -16.885 1.00 91.31 110 GLU A O 1
ATOM 928 N N . GLU A 1 111 ? -9.977 -11.971 -18.977 1.00 85.75 111 GLU A N 1
ATOM 929 C CA . GLU A 1 111 ? -10.993 -11.071 -19.525 1.00 85.75 111 GLU A CA 1
ATOM 930 C C . GLU A 1 111 ? -12.334 -11.815 -19.676 1.00 85.75 111 GLU A C 1
ATOM 932 O O . GLU A 1 111 ? -12.353 -12.980 -20.081 1.00 85.75 111 GLU A O 1
ATOM 937 N N . GLY A 1 112 ? -13.433 -11.151 -19.303 1.00 81.44 112 GLY A N 1
ATOM 938 C CA . GLY A 1 112 ? -14.790 -11.717 -19.303 1.00 81.44 112 GLY A CA 1
ATOM 939 C C . GLY A 1 112 ? -15.501 -11.713 -20.652 1.00 81.44 112 GLY A C 1
ATOM 940 O O . GLY A 1 112 ? -15.085 -10.961 -21.562 1.00 81.44 112 GLY A O 1
#

Secondary structure (DSSP, 8-state):
-----------PPTT---EEE--HHHHS----SHHHHHHHHHHHHHHHHHHHHS-HHHHHH-GGGGSGGGGS-TTTT-HHHHHHHHHHHHHHTT-SEEE----HHHH--S--

pLDDT: mean 92.95, std 11.83, range [38.25, 98.56]